Protein AF-A0A970B8A4-F1 (afdb_monomer_lite)

Foldseek 3Di:
DDDDDDDDDPPPPDPPPPPPPPLQQQAADVVQVVVLVVVLVPDDPQFVVWDWDQHSNNKIKIWTWGDPPNDIDIWIWIDGPNDTPDID

Radius of gyration: 27.94 Å; chains: 1; bounding box: 27×29×102 Å

pLDDT: mean 78.38, std 19.2, range [39.56, 95.94]

Sequence (88 aa):
MTRKTRYAVPFFVAASAVVCGAAWAAEANPADIQQADKFLAKLPPSCASSSKAVGADGAVTITIKCDGNGKKMNGVVSIKDGVVTKIE

Organism: NCBI:txid2714601

Secondary structure (DSSP, 8-state):
------------------------PPPPPHHHHHHHHHHHHTS-GGGTT-EEEE-TTS-EEEEEEEEETTEEEEEEEEEETTEEEEE-

Structure (mmCIF, N/CA/C/O backbone):
data_AF-A0A970B8A4-F1
#
_entry.id   AF-A0A970B8A4-F1
#
loop_
_atom_site.group_PDB
_atom_site.id
_atom_site.type_symbol
_atom_site.label_atom_id
_atom_site.label_alt_id
_atom_site.label_comp_id
_atom_site.label_asym_id
_atom_site.label_entity_id
_atom_site.label_seq_id
_atom_site.pdbx_PDB_ins_code
_atom_site.Cartn_x
_atom_site.Cartn_y
_atom_site.Cartn_z
_atom_site.occupancy
_atom_site.B_iso_or_equiv
_atom_site.auth_seq_id
_atom_site.auth_comp_id
_atom_site.auth_asym_id
_atom_site.auth_atom_id
_atom_site.pdbx_PDB_model_num
ATOM 1 N N . MET A 1 1 ? -10.492 -15.738 -84.061 1.00 47.12 1 MET A N 1
ATOM 2 C CA . MET A 1 1 ? -9.042 -15.432 -84.009 1.00 47.12 1 MET A CA 1
ATOM 3 C C . MET A 1 1 ? -8.953 -13.913 -83.914 1.00 47.12 1 MET A C 1
ATOM 5 O O . MET A 1 1 ? -9.571 -13.267 -84.739 1.00 47.12 1 MET A O 1
ATOM 9 N N . THR A 1 2 ? -8.501 -13.298 -82.817 1.00 39.56 2 THR A N 1
ATOM 10 C CA . THR A 1 2 ? -7.080 -13.033 -82.521 1.00 39.56 2 THR A CA 1
ATOM 11 C C . THR A 1 2 ? -6.944 -12.547 -81.068 1.00 39.56 2 THR A C 1
ATOM 13 O O . THR A 1 2 ? -7.739 -11.736 -80.601 1.00 39.56 2 THR A O 1
ATOM 16 N N . ARG A 1 3 ? -5.944 -13.076 -80.354 1.00 49.12 3 ARG A N 1
ATOM 17 C CA . ARG A 1 3 ? -5.599 -12.791 -78.949 1.00 49.12 3 ARG A CA 1
ATOM 18 C C . ARG A 1 3 ? -5.027 -11.372 -78.790 1.00 49.12 3 ARG A C 1
ATOM 20 O O . ARG A 1 3 ? -4.155 -11.008 -79.571 1.00 49.12 3 ARG A O 1
ATOM 27 N N . LYS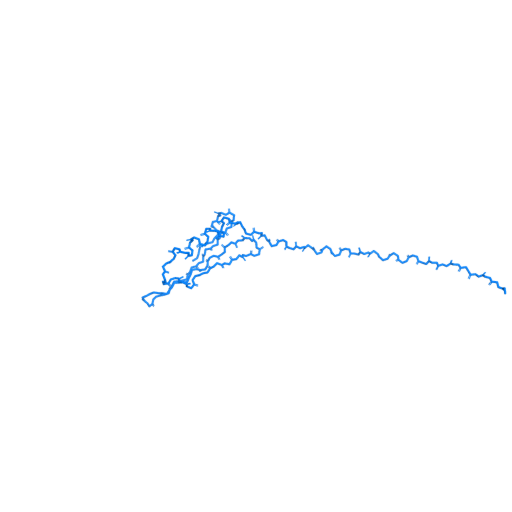 A 1 4 ? -5.411 -10.640 -77.736 1.00 42.22 4 LYS A N 1
ATOM 28 C CA . LYS A 1 4 ? -4.625 -9.527 -77.159 1.00 42.22 4 LYS A CA 1
ATOM 29 C C . LYS A 1 4 ? -4.826 -9.512 -75.639 1.00 42.22 4 LYS A C 1
ATOM 31 O O . LYS A 1 4 ? -5.947 -9.362 -75.186 1.00 42.22 4 LYS A O 1
ATOM 36 N N . THR A 1 5 ? -3.892 -10.030 -74.851 1.00 49.59 5 THR A N 1
ATOM 37 C CA . THR A 1 5 ? -2.674 -9.408 -74.286 1.00 49.59 5 THR A CA 1
ATOM 38 C C . THR A 1 5 ? -2.930 -9.072 -72.818 1.00 49.59 5 THR A C 1
ATOM 40 O O . THR A 1 5 ? -3.859 -8.356 -72.468 1.00 49.59 5 THR A O 1
ATOM 43 N N . ARG A 1 6 ? -2.106 -9.689 -71.975 1.00 54.50 6 ARG A N 1
ATOM 44 C CA . ARG A 1 6 ? -2.116 -9.673 -70.515 1.00 54.50 6 ARG A CA 1
ATOM 45 C C . ARG A 1 6 ? -1.721 -8.289 -69.996 1.00 54.50 6 ARG A C 1
ATOM 47 O O . ARG A 1 6 ? 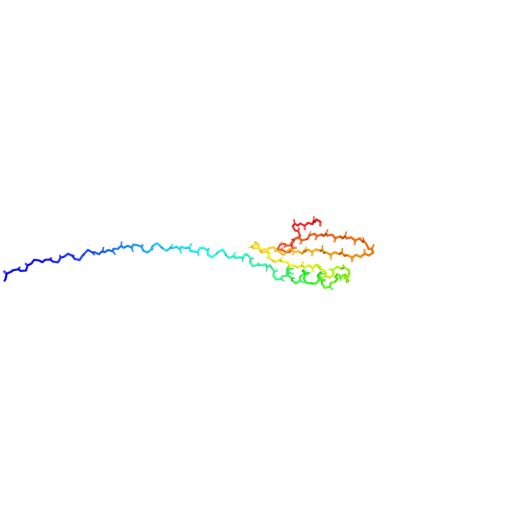-0.691 -7.788 -70.428 1.00 54.50 6 ARG A O 1
ATOM 54 N N . TYR A 1 7 ? -2.436 -7.768 -69.002 1.00 46.28 7 TYR A N 1
ATOM 55 C CA . TYR A 1 7 ? -1.884 -6.817 -68.033 1.00 46.28 7 TYR A CA 1
ATOM 56 C C . TYR A 1 7 ? -2.404 -7.185 -66.644 1.00 46.28 7 TYR A C 1
ATOM 58 O O . TYR A 1 7 ? -3.470 -6.756 -66.216 1.00 46.28 7 TYR A O 1
ATOM 66 N N . ALA A 1 8 ? -1.651 -8.051 -65.964 1.00 47.62 8 ALA A N 1
ATOM 67 C CA . ALA A 1 8 ? -1.752 -8.199 -64.523 1.00 47.62 8 ALA A CA 1
ATOM 68 C C . ALA A 1 8 ? -1.104 -6.953 -63.910 1.00 47.62 8 ALA A C 1
ATOM 70 O O . ALA A 1 8 ? 0.107 -6.772 -64.013 1.00 47.62 8 ALA A O 1
ATOM 71 N N . VAL A 1 9 ? -1.918 -6.069 -63.342 1.00 53.91 9 VAL A N 1
ATOM 72 C CA . VAL A 1 9 ? -1.441 -4.958 -62.517 1.00 53.91 9 VAL A CA 1
ATOM 73 C C . VAL A 1 9 ? -1.130 -5.557 -61.145 1.00 53.91 9 VAL A C 1
ATOM 75 O O . VAL A 1 9 ? -2.056 -6.056 -60.502 1.00 53.91 9 VAL A O 1
ATOM 78 N N . PRO A 1 10 ? 0.130 -5.580 -60.677 1.00 45.50 10 PRO A N 1
ATOM 79 C CA . PRO A 1 10 ? 0.398 -6.006 -59.319 1.00 45.50 10 PRO A CA 1
ATOM 80 C C . PRO A 1 10 ? -0.032 -4.856 -58.408 1.00 45.50 10 PRO A C 1
ATOM 82 O O . PRO A 1 10 ? 0.637 -3.830 -58.308 1.00 45.50 10 PRO A O 1
ATOM 85 N N . PHE A 1 11 ? -1.193 -5.007 -57.779 1.00 46.56 11 PHE A N 1
ATOM 86 C CA . PHE A 1 11 ? -1.670 -4.102 -56.741 1.00 46.56 11 PHE A CA 1
ATOM 87 C C . PHE A 1 11 ? -0.869 -4.389 -55.463 1.00 46.56 11 PHE A C 1
ATOM 89 O O . PHE A 1 11 ? -1.297 -5.135 -54.587 1.00 46.56 11 PHE A O 1
ATOM 96 N N . PHE A 1 12 ? 0.350 -3.851 -55.388 1.00 49.03 12 PHE A N 1
ATOM 97 C CA . PHE A 1 12 ? 1.111 -3.768 -54.144 1.00 49.03 12 PHE A CA 1
ATOM 98 C C . PHE A 1 12 ? 0.488 -2.657 -53.292 1.00 49.03 12 PHE A C 1
ATOM 100 O O . PHE A 1 12 ? 0.912 -1.505 -53.345 1.00 49.03 12 PHE A O 1
ATOM 107 N N . VAL A 1 13 ? -0.543 -2.989 -52.513 1.00 56.69 13 VAL A N 1
ATOM 108 C CA . VAL A 1 13 ? -0.915 -2.156 -51.365 1.00 56.69 13 VAL A CA 1
ATOM 109 C C . VAL A 1 13 ? -0.105 -2.646 -50.183 1.00 56.69 13 VAL A C 1
ATOM 111 O O . VAL A 1 13 ? -0.317 -3.73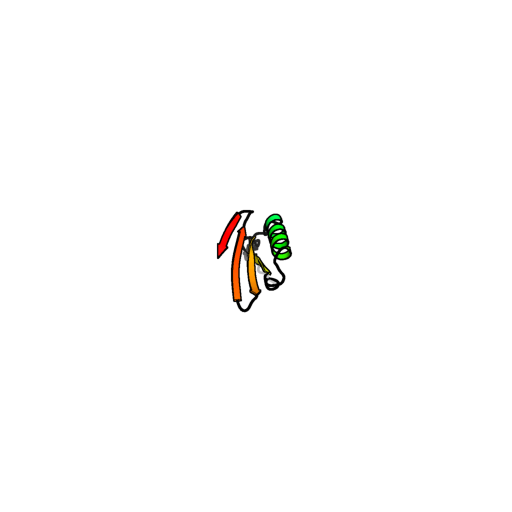8 -49.660 1.00 56.69 13 VAL A O 1
ATOM 114 N N . ALA A 1 14 ? 0.880 -1.824 -49.834 1.00 52.75 14 ALA A N 1
ATOM 115 C CA . ALA A 1 14 ? 1.688 -1.944 -48.642 1.00 52.75 14 ALA A CA 1
ATOM 116 C C . ALA A 1 14 ? 0.780 -2.142 -47.424 1.00 52.75 14 ALA A C 1
ATOM 118 O O . ALA A 1 14 ? -0.063 -1.300 -47.112 1.00 52.75 14 ALA A O 1
ATOM 119 N N . ALA A 1 15 ? 0.959 -3.269 -46.740 1.00 56.31 15 ALA A N 1
ATOM 120 C CA . ALA A 1 15 ? 0.428 -3.460 -45.408 1.00 56.31 15 ALA A CA 1
ATOM 121 C C . ALA A 1 15 ? 1.129 -2.455 -44.486 1.00 56.31 15 ALA A C 1
ATOM 123 O O . ALA A 1 15 ? 2.253 -2.682 -44.041 1.00 56.31 15 ALA A O 1
ATOM 124 N N . SER A 1 16 ? 0.482 -1.319 -44.232 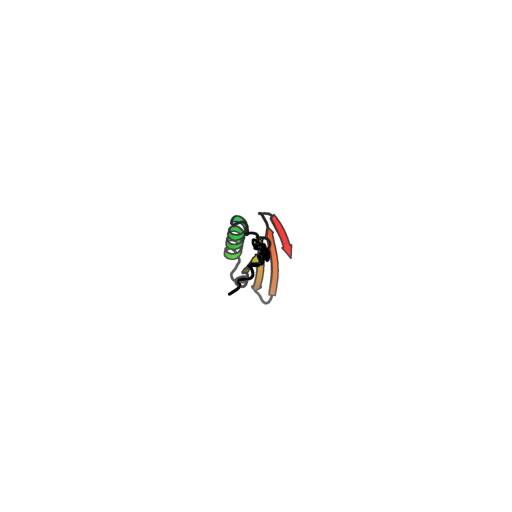1.00 53.53 16 SER A N 1
ATOM 125 C CA . SER A 1 16 ? 0.840 -0.442 -43.125 1.00 53.53 16 SER A CA 1
ATOM 126 C C . SER A 1 16 ? 0.663 -1.251 -41.847 1.00 53.53 16 SER A C 1
ATOM 128 O O . SER A 1 16 ? -0.455 -1.422 -41.362 1.00 53.53 16 SER A O 1
ATOM 130 N N . ALA A 1 17 ? 1.759 -1.810 -41.335 1.00 53.19 17 ALA A N 1
ATOM 131 C CA . ALA A 1 17 ? 1.805 -2.357 -39.995 1.00 53.19 17 ALA A CA 1
ATOM 132 C C . ALA A 1 17 ? 1.451 -1.219 -39.035 1.00 53.19 17 ALA A C 1
ATOM 134 O O . ALA A 1 17 ? 2.277 -0.359 -38.729 1.00 53.19 17 ALA A O 1
ATOM 135 N N . VAL A 1 18 ? 0.194 -1.194 -38.593 1.00 53.38 18 VAL A N 1
ATOM 136 C CA . VAL A 1 18 ? -0.192 -0.505 -37.371 1.00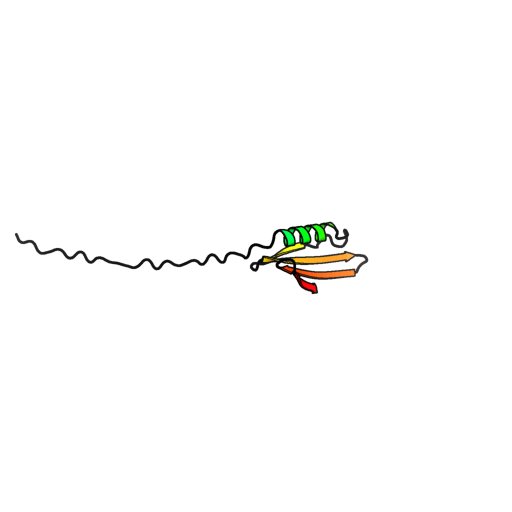 53.38 18 VAL A CA 1
ATOM 137 C C . VAL A 1 18 ? 0.615 -1.192 -36.283 1.00 53.38 18 VAL A C 1
ATOM 139 O O . VAL A 1 18 ? 0.259 -2.267 -35.804 1.00 53.38 18 VAL A O 1
ATOM 142 N N . VAL A 1 19 ? 1.763 -0.606 -35.947 1.00 49.34 19 VAL A N 1
ATOM 143 C CA . VAL A 1 19 ? 2.455 -0.902 -34.704 1.00 49.34 19 VAL A CA 1
ATOM 144 C C . VAL A 1 19 ? 1.510 -0.389 -33.627 1.00 49.34 19 VAL A C 1
ATOM 146 O O . VAL A 1 19 ? 1.572 0.766 -33.213 1.00 49.34 19 VAL A O 1
ATOM 149 N N . CYS A 1 20 ? 0.569 -1.242 -33.219 1.00 42.69 20 CYS A N 1
ATOM 150 C CA . CYS A 1 20 ? 0.012 -1.181 -31.887 1.00 42.69 20 CYS A CA 1
ATOM 151 C C . CYS A 1 20 ? 1.219 -1.314 -30.966 1.00 42.69 20 CYS A C 1
ATOM 153 O O . CYS A 1 20 ? 1.651 -2.421 -30.649 1.00 42.69 20 CYS A O 1
ATOM 155 N N . GLY A 1 21 ? 1.812 -0.177 -30.601 1.00 41.62 21 GLY A N 1
ATOM 156 C CA . GLY A 1 21 ? 2.612 -0.097 -29.402 1.00 41.62 21 GLY A CA 1
ATOM 157 C C . GLY A 1 21 ? 1.678 -0.552 -28.301 1.00 41.62 21 GLY A C 1
ATOM 158 O O . GLY A 1 21 ? 0.802 0.202 -27.882 1.00 41.62 21 GLY A O 1
ATOM 159 N N . ALA A 1 22 ? 1.788 -1.823 -27.920 1.00 47.38 22 ALA A N 1
ATOM 160 C CA . ALA A 1 22 ? 1.295 -2.270 -26.643 1.00 47.38 22 ALA A CA 1
ATOM 161 C C . ALA A 1 22 ? 1.929 -1.294 -25.661 1.00 47.38 22 ALA A C 1
ATOM 163 O O . ALA A 1 22 ? 3.147 -1.270 -25.517 1.00 47.38 22 ALA A O 1
ATOM 164 N N . ALA A 1 23 ? 1.138 -0.390 -25.092 1.00 45.31 23 ALA A N 1
ATOM 165 C CA . ALA A 1 23 ? 1.586 0.333 -23.927 1.00 45.31 23 ALA A CA 1
ATOM 166 C C . ALA A 1 23 ? 1.798 -0.767 -22.892 1.00 45.31 23 ALA A C 1
ATOM 168 O O . ALA A 1 23 ? 0.831 -1.275 -22.328 1.00 45.31 23 ALA A O 1
ATOM 169 N N . TRP A 1 24 ? 3.039 -1.241 -22.763 1.00 46.59 24 TRP A N 1
ATOM 170 C CA . TRP A 1 24 ? 3.444 -2.081 -21.655 1.00 46.59 24 TRP A CA 1
ATOM 171 C C . TRP A 1 24 ? 3.075 -1.263 -20.428 1.00 46.59 24 TRP A C 1
ATOM 173 O O . TRP A 1 24 ? 3.727 -0.260 -20.136 1.00 46.59 24 TRP A O 1
ATOM 183 N N . ALA A 1 25 ? 1.946 -1.609 -19.801 1.00 53.25 25 ALA A N 1
ATOM 184 C CA . ALA A 1 25 ? 1.620 -1.104 -18.485 1.00 53.25 25 ALA A CA 1
ATOM 185 C C . ALA A 1 25 ? 2.872 -1.385 -17.668 1.00 53.25 25 ALA A C 1
ATOM 187 O O . ALA A 1 25 ? 3.319 -2.534 -17.630 1.00 53.25 25 ALA A O 1
ATOM 188 N N . ALA A 1 26 ? 3.509 -0.330 -17.167 1.00 65.19 26 ALA A N 1
ATOM 189 C CA . ALA A 1 26 ? 4.751 -0.505 -16.446 1.00 65.19 26 ALA A CA 1
ATOM 190 C C . ALA A 1 26 ? 4.432 -1.441 -15.279 1.00 65.19 26 ALA A C 1
ATOM 192 O O . ALA A 1 26 ? 3.533 -1.176 -14.478 1.00 65.19 26 ALA A O 1
ATOM 193 N N . GLU A 1 27 ? 5.066 -2.608 -15.286 1.00 73.25 27 GLU A N 1
ATOM 194 C CA . GLU A 1 27 ? 4.781 -3.646 -14.311 1.00 73.25 27 GLU A CA 1
ATOM 195 C C . GLU A 1 27 ? 5.232 -3.111 -12.954 1.00 73.25 27 GLU A C 1
ATOM 197 O O . GLU A 1 27 ? 6.387 -2.714 -12.792 1.00 73.25 27 GLU A O 1
ATOM 202 N N . ALA A 1 28 ? 4.312 -3.021 -11.993 1.00 81.62 28 ALA A N 1
ATOM 203 C CA . ALA A 1 28 ? 4.672 -2.537 -10.670 1.00 81.62 28 ALA A CA 1
ATOM 204 C C . ALA A 1 28 ? 5.712 -3.459 -10.042 1.00 81.62 28 ALA A C 1
ATOM 206 O O . ALA A 1 28 ? 5.587 -4.685 -10.099 1.00 81.62 28 ALA A O 1
ATOM 207 N N . ASN A 1 29 ? 6.715 -2.861 -9.401 1.00 87.88 29 ASN A N 1
ATOM 208 C CA . ASN A 1 29 ? 7.746 -3.610 -8.705 1.00 87.88 29 ASN A CA 1
ATOM 209 C C . ASN A 1 29 ? 7.088 -4.556 -7.673 1.00 87.88 29 ASN A C 1
ATOM 211 O O . ASN A 1 29 ? 6.388 -4.087 -6.766 1.00 87.88 29 ASN A O 1
ATOM 215 N N . PRO A 1 30 ? 7.307 -5.883 -7.758 1.00 89.50 30 PRO A N 1
ATOM 216 C CA . PRO A 1 30 ? 6.700 -6.842 -6.837 1.00 89.50 30 PRO A CA 1
ATOM 217 C C . PRO A 1 30 ? 7.008 -6.555 -5.362 1.00 89.50 30 PRO A C 1
ATOM 219 O O . PRO A 1 30 ? 6.193 -6.862 -4.489 1.00 89.50 30 PRO A O 1
ATOM 222 N N . ALA A 1 31 ? 8.164 -5.949 -5.071 1.00 90.38 31 ALA A N 1
ATOM 223 C CA . ALA A 1 31 ? 8.526 -5.537 -3.719 1.00 90.38 31 ALA A CA 1
ATOM 224 C C . ALA A 1 31 ? 7.592 -4.442 -3.179 1.00 90.38 31 ALA A C 1
ATOM 226 O O . ALA A 1 31 ? 7.182 -4.511 -2.019 1.00 90.38 31 ALA A O 1
ATOM 227 N N . ASP A 1 32 ? 7.190 -3.490 -4.025 1.00 89.62 32 ASP A N 1
ATOM 228 C CA . ASP A 1 32 ? 6.295 -2.391 -3.651 1.00 89.62 32 ASP A CA 1
ATOM 229 C C . ASP A 1 32 ? 4.890 -2.916 -3.348 1.00 89.62 32 ASP A C 1
ATOM 231 O O . ASP A 1 32 ? 4.274 -2.527 -2.354 1.00 89.62 32 ASP A O 1
ATOM 235 N N . ILE A 1 33 ? 4.412 -3.873 -4.150 1.00 91.06 33 ILE A N 1
ATOM 236 C CA . ILE A 1 33 ? 3.131 -4.555 -3.925 1.00 91.06 33 ILE A CA 1
ATOM 237 C C . ILE A 1 33 ? 3.155 -5.295 -2.581 1.00 91.06 33 ILE A C 1
ATOM 239 O O . ILE A 1 33 ? 2.254 -5.113 -1.762 1.00 91.06 33 ILE A O 1
ATOM 243 N N . GLN A 1 34 ? 4.200 -6.089 -2.318 1.00 93.44 34 GLN A N 1
ATOM 244 C CA . GLN A 1 34 ? 4.332 -6.819 -1.052 1.00 93.44 34 GLN A CA 1
ATOM 245 C C . GLN A 1 34 ? 4.437 -5.882 0.153 1.00 93.44 34 GLN A C 1
ATOM 247 O O . GLN A 1 34 ? 3.907 -6.182 1.226 1.00 93.44 34 GLN A O 1
ATOM 252 N N . GLN A 1 35 ? 5.131 -4.755 0.006 1.00 90.69 35 GLN A N 1
ATOM 253 C CA . GLN A 1 35 ? 5.231 -3.753 1.059 1.00 90.69 35 GLN A CA 1
ATOM 254 C C . GLN A 1 35 ? 3.876 -3.095 1.328 1.00 90.69 35 GLN A C 1
ATOM 256 O O . GLN A 1 35 ? 3.492 -2.964 2.491 1.00 90.69 35 GLN A O 1
ATOM 261 N N . ALA A 1 36 ? 3.128 -2.747 0.278 1.00 91.81 36 ALA A N 1
ATOM 262 C CA . ALA A 1 36 ? 1.772 -2.226 0.397 1.00 91.81 36 ALA A CA 1
ATOM 263 C C . ALA A 1 36 ? 0.835 -3.223 1.094 1.00 91.81 36 ALA A C 1
ATOM 265 O O . ALA A 1 36 ? 0.077 -2.834 1.980 1.00 91.81 36 ALA A O 1
ATOM 266 N N . ASP A 1 37 ? 0.932 -4.514 0.769 1.00 93.25 37 ASP A N 1
ATOM 267 C CA . ASP A 1 37 ? 0.161 -5.568 1.437 1.00 93.25 37 ASP A CA 1
ATOM 268 C C . ASP A 1 37 ? 0.503 -5.703 2.920 1.00 93.25 37 ASP A C 1
ATOM 270 O O . ASP A 1 37 ? -0.389 -5.731 3.769 1.00 93.25 37 ASP A O 1
ATOM 274 N N . LYS A 1 38 ? 1.795 -5.718 3.261 1.00 93.56 38 LYS A N 1
ATOM 275 C CA . LYS A 1 38 ? 2.241 -5.743 4.662 1.00 93.56 38 LYS A CA 1
ATOM 276 C C . LYS A 1 38 ? 1.787 -4.505 5.429 1.00 93.56 38 LYS A C 1
ATOM 278 O O . LYS A 1 38 ? 1.497 -4.611 6.618 1.00 93.56 38 LYS A O 1
ATOM 283 N N . PHE A 1 39 ? 1.760 -3.344 4.780 1.00 91.31 39 PHE A N 1
ATOM 284 C CA . PHE A 1 39 ? 1.270 -2.112 5.381 1.00 91.31 39 PHE A CA 1
ATOM 285 C C . PHE A 1 39 ? -0.234 -2.201 5.662 1.00 91.31 39 PHE A C 1
ATOM 287 O O . PHE A 1 39 ? -0.636 -2.024 6.809 1.00 91.31 39 PHE A O 1
ATOM 294 N N . LEU A 1 40 ? -1.044 -2.567 4.660 1.00 92.62 40 LEU A N 1
ATOM 295 C CA . LEU A 1 40 ? -2.494 -2.730 4.809 1.00 92.62 40 LEU A CA 1
ATOM 296 C C . LEU A 1 40 ? -2.855 -3.767 5.882 1.00 92.62 40 LEU A C 1
ATOM 298 O O . LEU A 1 40 ? -3.739 -3.518 6.694 1.00 92.62 40 LEU A O 1
ATOM 302 N N . ALA A 1 41 ? -2.134 -4.890 5.944 1.00 93.81 41 ALA A N 1
ATOM 303 C CA . ALA A 1 41 ? -2.361 -5.939 6.940 1.00 93.81 41 ALA A CA 1
ATOM 304 C C . ALA A 1 41 ? -2.044 -5.509 8.385 1.00 93.81 41 ALA A C 1
ATOM 306 O O . ALA A 1 41 ? -2.532 -6.123 9.331 1.00 93.81 41 ALA A O 1
ATOM 307 N N . LYS A 1 42 ? -1.213 -4.476 8.570 1.00 94.00 42 LYS A N 1
ATOM 308 C CA . LYS A 1 42 ? -0.860 -3.924 9.888 1.00 94.00 42 LYS A CA 1
ATOM 309 C C . LYS A 1 42 ? -1.781 -2.791 10.332 1.00 94.00 42 LYS A C 1
ATOM 311 O O . LYS A 1 42 ? -1.635 -2.308 11.456 1.00 94.00 42 LYS A O 1
ATOM 316 N N . LEU A 1 43 ? -2.688 -2.336 9.469 1.00 91.25 43 LEU A N 1
ATOM 317 C CA . LEU A 1 43 ? -3.607 -1.268 9.821 1.00 91.25 43 LEU A CA 1
ATOM 318 C C . LEU A 1 43 ? -4.603 -1.738 10.894 1.00 91.25 43 LEU A C 1
ATOM 320 O O . LEU A 1 43 ? -5.043 -2.890 10.878 1.00 91.25 43 LEU A O 1
ATOM 324 N N . PRO A 1 44 ? -4.981 -0.857 11.835 1.00 92.25 44 PRO A N 1
ATOM 325 C CA . PRO A 1 44 ? -5.993 -1.188 12.827 1.00 92.25 44 PRO A CA 1
ATOM 326 C C . PRO A 1 44 ? -7.365 -1.402 12.159 1.00 92.25 44 PRO A C 1
ATOM 328 O O . PRO A 1 44 ? -7.602 -0.884 11.065 1.00 92.25 44 PRO A O 1
ATOM 331 N N . PRO A 1 45 ? -8.317 -2.087 12.824 1.00 91.69 45 PRO A N 1
ATOM 332 C CA . PRO A 1 45 ? -9.648 -2.356 12.266 1.00 91.69 45 PRO A CA 1
ATOM 333 C C . PRO A 1 45 ? -10.418 -1.095 11.858 1.00 91.69 45 PRO A C 1
ATOM 335 O O . PRO A 1 45 ? -11.188 -1.124 10.902 1.00 91.69 45 PRO A O 1
ATOM 338 N N . SER A 1 46 ? -10.172 0.029 12.539 1.00 93.75 46 SER A N 1
ATOM 339 C CA . SER A 1 46 ? -10.723 1.341 12.176 1.00 93.75 46 SER A CA 1
ATOM 340 C C . SER A 1 46 ? -10.339 1.781 10.763 1.00 93.75 46 SER A C 1
ATOM 342 O O . SER A 1 46 ? -11.017 2.623 10.191 1.00 93.75 46 SER A O 1
ATOM 344 N N . CYS A 1 47 ? -9.277 1.217 10.188 1.00 93.00 47 CYS A N 1
ATOM 345 C CA . CYS A 1 47 ? -8.768 1.531 8.862 1.00 93.00 47 CYS A CA 1
ATOM 346 C C . CYS A 1 47 ? -9.038 0.433 7.816 1.00 93.00 47 CYS A C 1
ATOM 348 O O . CYS A 1 47 ? -8.414 0.440 6.755 1.00 93.00 47 CYS A O 1
ATOM 350 N N . ALA A 1 48 ? -9.946 -0.515 8.082 1.00 91.31 48 ALA A N 1
ATOM 351 C CA . ALA A 1 48 ? -10.201 -1.669 7.208 1.00 91.31 48 ALA A CA 1
ATOM 352 C C . ALA A 1 48 ? -10.700 -1.305 5.793 1.00 91.31 48 ALA A C 1
ATOM 354 O O . ALA A 1 48 ? -10.586 -2.109 4.874 1.00 91.31 48 ALA A O 1
ATOM 355 N N . SER A 1 49 ? -11.209 -0.084 5.600 1.00 93.12 49 SER A N 1
ATOM 356 C CA . SER A 1 49 ? -11.614 0.457 4.292 1.00 93.12 49 SER A CA 1
ATOM 357 C C . SER A 1 49 ? -10.434 0.930 3.428 1.00 93.12 49 SER A C 1
ATOM 359 O O . SER A 1 49 ? -10.638 1.440 2.321 1.00 93.12 49 SER A O 1
ATOM 361 N N . SER A 1 50 ? -9.206 0.824 3.938 1.00 94.06 50 SER A N 1
ATOM 362 C CA . SER A 1 50 ? -7.987 1.150 3.198 1.00 94.06 50 SER A CA 1
ATOM 363 C C . SER A 1 50 ? -7.735 0.140 2.079 1.00 94.06 50 SER A C 1
ATOM 365 O O . SER A 1 50 ? -8.114 -1.024 2.169 1.00 94.06 50 SER A O 1
ATOM 367 N N . SER A 1 51 ? -7.091 0.575 1.001 1.00 94.94 51 SER A N 1
ATOM 368 C CA . SER A 1 51 ? -6.891 -0.249 -0.196 1.00 94.94 51 SER A CA 1
ATOM 369 C C . SER A 1 51 ? -5.601 0.105 -0.924 1.00 94.94 51 SER A C 1
ATOM 371 O O . SER A 1 51 ? -5.004 1.151 -0.668 1.00 94.94 51 SER A O 1
ATOM 373 N N . LYS A 1 52 ? -5.179 -0.766 -1.844 1.00 94.44 52 LYS A N 1
ATOM 374 C CA . LYS A 1 52 ? -4.088 -0.497 -2.782 1.00 94.44 52 LYS A CA 1
ATOM 375 C C . LYS A 1 52 ? -4.574 -0.581 -4.223 1.00 94.44 52 LYS A C 1
ATOM 377 O O . LYS A 1 52 ? -5.454 -1.382 -4.532 1.00 94.44 52 LYS A O 1
ATOM 382 N N . ALA A 1 53 ? -3.955 0.201 -5.093 1.00 93.62 53 ALA A N 1
ATOM 383 C CA . ALA A 1 53 ? -4.134 0.162 -6.534 1.00 93.62 53 ALA A CA 1
ATOM 384 C C . ALA A 1 53 ? -2.769 0.252 -7.221 1.00 93.62 53 ALA A C 1
ATOM 386 O O . ALA A 1 53 ? -1.857 0.902 -6.713 1.00 93.62 53 ALA A O 1
ATOM 387 N N . VAL A 1 54 ? -2.640 -0.401 -8.373 1.00 92.00 54 VAL A N 1
ATOM 388 C CA . VAL A 1 54 ? -1.461 -0.292 -9.235 1.00 92.00 54 VAL A CA 1
ATOM 389 C C . VAL A 1 54 ? -1.804 0.643 -10.390 1.00 92.00 54 VAL A C 1
ATOM 391 O O . VAL A 1 54 ? -2.778 0.413 -11.106 1.00 92.00 54 VAL A O 1
ATOM 394 N N . GLY A 1 55 ? -1.033 1.717 -10.531 1.00 87.88 55 GLY A N 1
ATOM 395 C CA . GLY A 1 55 ? -1.135 2.671 -11.627 1.00 87.88 55 GLY A CA 1
ATOM 396 C C . GLY A 1 55 ? -0.557 2.114 -12.927 1.00 87.88 55 GLY A C 1
ATOM 397 O O . GLY A 1 55 ? 0.264 1.200 -12.927 1.00 87.88 55 GLY A O 1
ATOM 398 N N . ALA A 1 56 ? -0.961 2.697 -14.057 1.00 85.56 56 ALA A N 1
ATOM 399 C CA . ALA A 1 56 ? -0.462 2.306 -15.381 1.00 85.56 56 ALA A CA 1
ATOM 400 C C . ALA A 1 56 ? 1.048 2.563 -15.569 1.00 85.56 56 ALA A C 1
ATOM 402 O O . ALA A 1 56 ? 1.668 2.012 -16.476 1.00 85.56 56 ALA A O 1
ATOM 403 N N . ASP A 1 57 ? 1.630 3.405 -14.716 1.00 85.00 57 ASP A N 1
ATOM 404 C CA . ASP A 1 57 ? 3.045 3.756 -14.679 1.00 85.00 57 ASP A CA 1
ATOM 405 C C . ASP A 1 57 ? 3.861 2.886 -13.703 1.00 85.00 57 ASP A C 1
ATOM 407 O O . ASP A 1 57 ? 5.032 3.192 -13.466 1.00 85.00 57 ASP A O 1
ATOM 411 N N . GLY A 1 58 ? 3.256 1.828 -13.150 1.00 87.38 58 GLY A N 1
ATOM 412 C CA . GLY A 1 58 ? 3.891 0.888 -12.225 1.00 87.38 58 GLY A CA 1
ATOM 413 C C . GLY A 1 58 ? 3.943 1.369 -10.776 1.00 87.38 58 GLY A C 1
ATOM 414 O O . GLY A 1 58 ? 4.456 0.657 -9.916 1.00 87.38 58 GLY A O 1
ATOM 415 N N . ALA A 1 59 ? 3.402 2.551 -10.469 1.00 91.81 59 ALA A N 1
ATOM 416 C CA . ALA A 1 59 ? 3.319 3.025 -9.095 1.00 91.81 59 ALA A CA 1
ATOM 417 C C . ALA A 1 59 ? 2.239 2.262 -8.311 1.00 91.81 59 ALA A C 1
ATOM 419 O O . ALA A 1 59 ? 1.131 2.035 -8.796 1.00 91.81 59 ALA A O 1
ATOM 420 N N . VAL A 1 60 ? 2.533 1.909 -7.064 1.00 93.94 60 VAL A N 1
ATOM 421 C CA . VAL A 1 60 ? 1.570 1.343 -6.120 1.00 93.94 60 VAL A CA 1
ATOM 422 C C . VAL A 1 60 ? 1.037 2.465 -5.238 1.00 93.94 60 VAL A C 1
ATOM 424 O O . VAL A 1 60 ? 1.764 3.029 -4.422 1.00 93.94 60 VAL A O 1
ATOM 427 N N . THR A 1 61 ? -0.246 2.785 -5.372 1.00 95.00 61 THR A N 1
ATOM 428 C CA . THR A 1 61 ? -0.928 3.779 -4.540 1.00 95.00 61 THR A CA 1
ATOM 429 C C . THR A 1 61 ? -1.739 3.088 -3.456 1.00 95.00 61 THR A C 1
ATOM 431 O O . THR A 1 61 ? -2.614 2.271 -3.732 1.00 95.00 61 THR A O 1
ATOM 434 N N . ILE A 1 62 ? -1.477 3.451 -2.208 1.00 95.00 62 ILE A N 1
ATOM 435 C CA . ILE A 1 62 ? -2.189 3.016 -1.015 1.00 95.00 62 ILE A CA 1
ATOM 436 C C . ILE A 1 62 ? -3.113 4.154 -0.590 1.00 95.00 62 ILE A C 1
ATOM 438 O O . ILE A 1 62 ? -2.661 5.253 -0.273 1.00 95.00 62 ILE A O 1
ATOM 442 N N . THR A 1 63 ? -4.414 3.889 -0.566 1.00 95.94 63 THR A N 1
ATOM 443 C CA . THR A 1 63 ? -5.414 4.807 -0.017 1.00 95.94 63 THR A CA 1
ATOM 444 C C . THR A 1 63 ? -5.748 4.367 1.397 1.00 95.94 63 THR A C 1
ATOM 446 O O . THR A 1 63 ? -6.316 3.292 1.592 1.00 95.94 63 THR A O 1
ATOM 449 N N . ILE A 1 64 ? -5.410 5.196 2.378 1.00 94.62 64 ILE A N 1
ATOM 450 C CA . ILE A 1 64 ? -5.693 4.968 3.792 1.00 94.62 64 ILE A CA 1
ATOM 451 C C . ILE A 1 64 ? -7.040 5.608 4.104 1.00 94.62 64 ILE A C 1
ATOM 453 O O . ILE A 1 64 ? -7.218 6.808 3.904 1.00 94.62 64 ILE A O 1
ATOM 457 N N . LYS A 1 65 ? -7.990 4.811 4.588 1.00 94.25 65 LYS A N 1
ATOM 458 C CA . LYS A 1 65 ? -9.303 5.275 5.044 1.00 94.25 65 LYS A CA 1
ATOM 459 C C . LYS A 1 65 ? -9.548 4.738 6.434 1.00 94.25 65 LYS A C 1
ATOM 461 O O . LYS A 1 65 ? -9.722 3.530 6.587 1.00 94.25 65 LYS A O 1
ATOM 466 N N . CYS A 1 66 ? -9.555 5.636 7.408 1.00 93.00 66 CYS A N 1
ATOM 467 C CA . CYS A 1 66 ? -9.765 5.316 8.806 1.00 93.00 66 CYS A CA 1
ATOM 468 C C . CYS A 1 66 ? -10.985 6.045 9.361 1.00 93.00 66 CYS A C 1
ATOM 470 O O . CYS A 1 66 ? -11.095 7.266 9.244 1.00 93.00 66 CYS A O 1
ATOM 472 N N . ASP A 1 67 ? -11.841 5.304 10.053 1.00 92.50 67 ASP A N 1
ATOM 473 C CA . ASP A 1 67 ? -13.012 5.795 10.762 1.00 92.50 67 ASP A CA 1
ATOM 474 C C . ASP A 1 67 ? -12.961 5.268 12.207 1.00 92.50 67 ASP A C 1
ATOM 476 O O . ASP A 1 67 ? -12.961 4.061 12.454 1.00 92.50 67 ASP A O 1
ATOM 480 N N . GLY A 1 68 ? -12.888 6.166 13.191 1.00 89.19 68 GLY A N 1
ATOM 481 C CA . GLY A 1 68 ? -12.793 5.779 14.600 1.00 89.19 68 GLY A CA 1
ATOM 482 C C . GLY A 1 68 ? -13.118 6.926 15.550 1.00 89.19 68 GLY A C 1
ATOM 483 O O . GLY A 1 68 ? -12.756 8.072 15.296 1.00 89.19 68 GLY A O 1
ATOM 484 N N . ASN A 1 69 ? -13.816 6.630 16.652 1.00 84.69 69 ASN A N 1
ATOM 485 C CA . ASN A 1 69 ? -14.217 7.612 17.673 1.00 84.69 69 ASN A CA 1
ATOM 486 C C . ASN A 1 69 ? -14.926 8.856 17.096 1.00 84.69 69 ASN A C 1
ATOM 488 O O . ASN A 1 69 ? -14.674 9.982 17.521 1.00 84.69 69 ASN A O 1
ATOM 492 N N . GLY A 1 70 ? -15.777 8.659 16.082 1.00 87.25 70 GLY A N 1
ATOM 493 C CA . GLY A 1 70 ? -16.499 9.743 15.402 1.00 87.25 70 GLY A CA 1
ATOM 494 C C . GLY A 1 70 ? -15.631 10.638 14.507 1.00 87.25 70 GLY A C 1
ATOM 495 O O . GLY A 1 70 ? -16.128 11.632 13.984 1.00 87.25 70 GLY A O 1
ATOM 496 N N . LYS A 1 71 ? -14.350 10.304 14.312 1.00 89.19 71 LYS A N 1
ATOM 497 C CA . LYS A 1 71 ? -13.414 11.033 13.450 1.00 89.19 71 LYS A CA 1
ATOM 498 C C . LYS A 1 71 ? -13.064 10.209 12.218 1.00 89.19 71 LYS A C 1
ATOM 500 O O . LYS A 1 71 ? -13.046 8.979 12.269 1.00 89.19 71 LYS A O 1
ATOM 505 N N . LYS A 1 72 ? -12.759 10.914 11.128 1.00 91.50 72 LYS A N 1
ATOM 506 C CA . LYS A 1 72 ? -12.317 10.326 9.864 1.00 91.50 72 LYS A CA 1
ATOM 507 C C . LYS A 1 72 ? -10.934 10.838 9.509 1.00 91.50 72 LYS A C 1
ATOM 509 O O . LYS A 1 72 ? -10.659 12.024 9.679 1.00 91.50 72 LYS A O 1
ATOM 514 N N . MET A 1 73 ? -10.097 9.950 8.997 1.00 90.44 73 MET A N 1
ATOM 515 C CA . MET A 1 73 ? -8.803 10.284 8.423 1.00 90.44 73 MET A CA 1
ATOM 516 C C . MET A 1 73 ? -8.692 9.604 7.066 1.00 90.44 73 MET A C 1
ATOM 518 O O . MET A 1 73 ? -8.895 8.395 6.955 1.00 90.44 73 MET A O 1
ATOM 522 N N . ASN A 1 74 ? -8.357 10.392 6.051 1.00 92.88 74 ASN A N 1
ATOM 523 C CA . ASN A 1 74 ? -8.003 9.891 4.734 1.00 92.88 74 ASN A CA 1
ATOM 524 C C . ASN A 1 74 ? -6.555 10.277 4.471 1.00 92.88 74 ASN A C 1
ATOM 526 O O . ASN A 1 74 ? -6.174 11.402 4.782 1.00 92.88 74 ASN A O 1
ATOM 530 N N . GLY A 1 75 ? -5.786 9.355 3.911 1.00 92.50 75 GLY A N 1
ATOM 531 C CA . GLY A 1 75 ? -4.429 9.625 3.469 1.00 92.50 75 GLY A CA 1
ATOM 532 C C . GLY A 1 75 ? -4.109 8.859 2.199 1.00 92.50 75 GLY A C 1
ATOM 533 O O . GLY A 1 75 ? -4.772 7.870 1.868 1.00 92.50 75 GLY A O 1
ATOM 534 N N . VAL A 1 76 ? -3.098 9.317 1.478 1.00 93.56 76 VAL A N 1
ATOM 535 C CA . VAL A 1 76 ? -2.644 8.674 0.245 1.00 93.56 76 VAL A CA 1
ATOM 536 C C . VAL A 1 76 ? -1.135 8.538 0.282 1.00 93.56 76 VAL A C 1
ATOM 538 O O . VAL A 1 76 ? -0.421 9.505 0.524 1.00 93.56 76 VAL A O 1
ATOM 541 N N . VAL A 1 77 ? -0.649 7.332 0.002 1.00 92.44 77 VAL A N 1
ATOM 542 C CA . VAL A 1 77 ? 0.779 7.052 -0.151 1.00 92.44 77 VAL A CA 1
ATOM 543 C C . VAL A 1 77 ? 1.000 6.429 -1.517 1.00 92.44 77 VAL A C 1
ATOM 545 O O . VAL A 1 77 ? 0.388 5.411 -1.820 1.00 92.44 77 VAL A O 1
ATOM 548 N N . SER A 1 78 ? 1.878 6.999 -2.335 1.00 91.56 78 SER A N 1
ATOM 549 C CA . SER A 1 78 ? 2.306 6.363 -3.589 1.00 91.56 78 SER A CA 1
ATOM 550 C C . SER A 1 78 ? 3.747 5.899 -3.477 1.00 91.56 78 SER A C 1
ATOM 552 O O . SER A 1 78 ? 4.606 6.643 -3.005 1.00 91.56 78 SER A O 1
ATOM 554 N N . ILE A 1 79 ? 4.005 4.674 -3.922 1.00 89.88 79 ILE A N 1
ATOM 555 C CA . ILE A 1 79 ? 5.320 4.040 -3.950 1.00 89.88 79 ILE A CA 1
ATOM 556 C C . ILE A 1 79 ? 5.642 3.707 -5.401 1.00 89.88 79 ILE A C 1
ATOM 558 O O . ILE A 1 79 ? 4.786 3.195 -6.119 1.00 89.88 79 ILE A O 1
ATOM 562 N N . LYS A 1 80 ? 6.859 4.001 -5.838 1.00 90.25 80 LYS A N 1
ATOM 563 C CA . LYS A 1 80 ? 7.351 3.622 -7.155 1.00 90.25 80 LYS A CA 1
ATOM 564 C C . LYS A 1 80 ? 8.822 3.258 -7.052 1.00 90.25 80 LYS A C 1
ATOM 566 O O . LYS A 1 80 ? 9.611 4.055 -6.549 1.00 90.25 80 LYS A O 1
ATOM 571 N N . ASP A 1 81 ? 9.165 2.062 -7.510 1.00 87.31 81 ASP A N 1
ATOM 572 C CA . ASP A 1 81 ? 10.531 1.540 -7.528 1.00 87.31 81 ASP A CA 1
ATOM 573 C C . ASP A 1 81 ? 11.205 1.598 -6.143 1.00 87.31 81 ASP A C 1
ATOM 575 O O . ASP A 1 81 ? 12.367 1.977 -6.004 1.00 87.31 81 ASP A O 1
ATOM 579 N N . GLY A 1 82 ? 10.458 1.250 -5.088 1.00 83.62 82 GLY A N 1
ATOM 580 C CA . GLY A 1 82 ? 10.929 1.283 -3.699 1.00 83.62 82 GLY A CA 1
ATOM 581 C C . GLY A 1 82 ? 10.974 2.673 -3.055 1.00 83.62 82 GLY A C 1
ATOM 582 O O . GLY A 1 82 ? 11.343 2.791 -1.885 1.00 83.62 82 GLY A O 1
ATOM 583 N N . VAL A 1 83 ? 10.586 3.729 -3.776 1.00 85.56 83 VAL A N 1
ATOM 584 C CA . VAL A 1 83 ? 10.609 5.117 -3.295 1.00 85.56 83 VAL A CA 1
ATOM 585 C C . VAL A 1 83 ? 9.191 5.624 -3.061 1.00 85.56 83 VAL A C 1
ATOM 587 O O . VAL A 1 83 ? 8.316 5.484 -3.912 1.00 85.56 83 VAL A O 1
ATOM 590 N N . VAL A 1 84 ? 8.954 6.265 -1.914 1.00 86.88 84 VAL A N 1
ATOM 591 C CA . VAL A 1 84 ? 7.690 6.970 -1.665 1.00 86.88 84 VAL A CA 1
ATOM 592 C C . VAL A 1 84 ? 7.691 8.269 -2.466 1.00 86.88 84 VAL A C 1
ATOM 594 O O . VAL A 1 84 ? 8.493 9.164 -2.209 1.00 86.88 84 VAL A O 1
ATOM 597 N N . THR A 1 85 ? 6.796 8.373 -3.441 1.00 87.19 85 THR A N 1
ATOM 598 C CA . THR A 1 85 ? 6.699 9.522 -4.353 1.00 87.19 85 THR A CA 1
ATOM 599 C C . THR A 1 85 ? 5.640 10.531 -3.926 1.00 87.19 85 THR A C 1
ATOM 601 O O . THR A 1 85 ? 5.665 11.673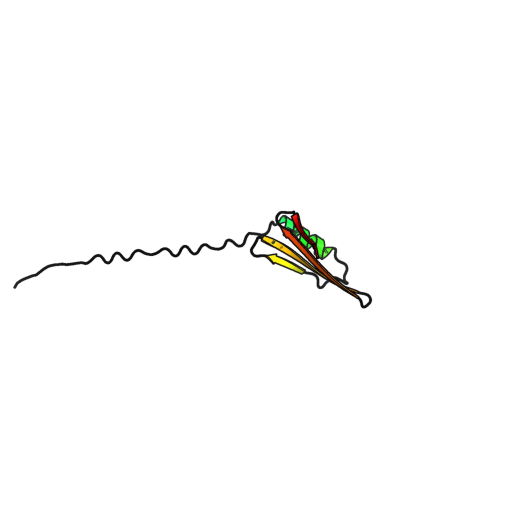 -4.380 1.00 87.19 85 THR A O 1
ATOM 604 N N . LYS A 1 86 ? 4.710 10.133 -3.050 1.00 86.19 86 LYS A N 1
ATOM 605 C CA . LYS A 1 86 ? 3.624 10.995 -2.576 1.00 86.19 86 LYS A CA 1
ATOM 606 C C . LYS A 1 86 ? 3.152 10.593 -1.182 1.00 86.19 86 LYS A C 1
ATOM 608 O O . LYS A 1 86 ? 2.997 9.401 -0.925 1.00 86.19 86 LYS A O 1
ATOM 613 N N . ILE A 1 87 ? 2.896 11.591 -0.334 1.00 86.56 87 ILE A N 1
ATOM 614 C CA . ILE A 1 87 ? 2.227 11.467 0.968 1.00 86.56 87 ILE A CA 1
ATOM 615 C C . ILE A 1 87 ? 1.259 12.649 1.102 1.00 86.56 87 ILE A C 1
ATOM 617 O O . ILE A 1 87 ? 1.694 13.795 1.002 1.00 86.56 87 ILE A O 1
ATOM 621 N N . GLU A 1 88 ? -0.026 12.365 1.309 1.00 85.75 88 GLU A N 1
ATOM 622 C CA . GLU A 1 88 ? -1.096 13.339 1.594 1.00 85.75 88 GLU A CA 1
ATOM 623 C C . GLU A 1 88 ? -1.940 12.891 2.785 1.00 85.75 88 GLU A C 1
ATOM 625 O O . GLU A 1 88 ? -2.177 11.662 2.898 1.00 85.75 88 GLU A O 1
#